Protein AF-A0A4Q3UW53-F1 (afdb_monomer_lite)

Foldseek 3Di:
DDDDDDDDDDDDDDADQKDFDFDDDPPDPGGHTDIDGD

pLDDT: mean 93.0, std 7.71, range [58.91, 97.69]

Sequence (38 aa):
MFLDEAEVEFISGRGGSGAVSFHREKHVPRGGPDGADG

Secondary structure (DSSP, 8-state):
-----------PPPPPPPP--B--BTTBSSPPB-----

Structure (mmCIF, N/CA/C/O backbone):
data_AF-A0A4Q3UW53-F1
#
_entry.id   AF-A0A4Q3UW53-F1
#
loop_
_atom_site.group_PDB
_atom_site.id
_atom_site.type_symbol
_atom_site.label_atom_id
_atom_site.label_alt_id
_atom_site.label_comp_id
_atom_site.label_asym_id
_atom_site.label_entity_id
_atom_site.label_seq_id
_atom_site.pdbx_PDB_ins_code
_atom_site.Cartn_x
_atom_site.Cartn_y
_atom_site.Cartn_z
_atom_site.occupancy
_atom_site.B_iso_or_equiv
_atom_site.auth_seq_id
_atom_site.auth_comp_id
_atom_site.auth_asym_id
_atom_site.auth_atom_id
_atom_site.pdbx_PDB_model_num
ATOM 1 N N . MET A 1 1 ? -32.401 -6.805 39.808 1.00 58.91 1 MET A N 1
ATOM 2 C CA . MET A 1 1 ? -31.966 -7.076 38.424 1.00 58.91 1 MET A CA 1
ATOM 3 C C . MET A 1 1 ? -30.716 -6.246 38.204 1.00 58.91 1 MET A C 1
ATOM 5 O O . MET A 1 1 ? -30.799 -5.046 38.419 1.00 58.91 1 MET A O 1
ATOM 9 N N . PHE A 1 2 ? -29.572 -6.872 37.928 1.00 70.38 2 PHE A N 1
ATOM 10 C CA . PHE A 1 2 ? -28.322 -6.159 37.645 1.00 70.38 2 PHE A CA 1
ATOM 11 C C . PHE A 1 2 ? -28.145 -6.078 36.131 1.00 70.38 2 PHE A C 1
ATOM 13 O O . PHE A 1 2 ? -28.349 -7.079 35.446 1.00 70.38 2 PHE A O 1
ATOM 20 N N . LEU A 1 3 ? -27.825 -4.885 35.641 1.00 78.88 3 LEU A N 1
ATOM 21 C CA . LEU A 1 3 ? -27.521 -4.604 34.245 1.00 78.88 3 LEU A CA 1
ATOM 22 C C . LEU A 1 3 ? -26.057 -4.168 34.191 1.00 78.88 3 LEU A C 1
ATOM 24 O O . LEU A 1 3 ? -25.656 -3.323 34.991 1.00 78.88 3 LEU A O 1
ATOM 28 N N . ASP A 1 4 ? -25.292 -4.775 33.293 1.00 85.31 4 ASP A N 1
ATOM 29 C CA . ASP A 1 4 ? -23.918 -4.385 32.993 1.00 85.31 4 ASP A CA 1
ATOM 30 C C . ASP A 1 4 ? -23.878 -3.892 31.545 1.00 85.31 4 ASP A C 1
ATOM 32 O O . ASP A 1 4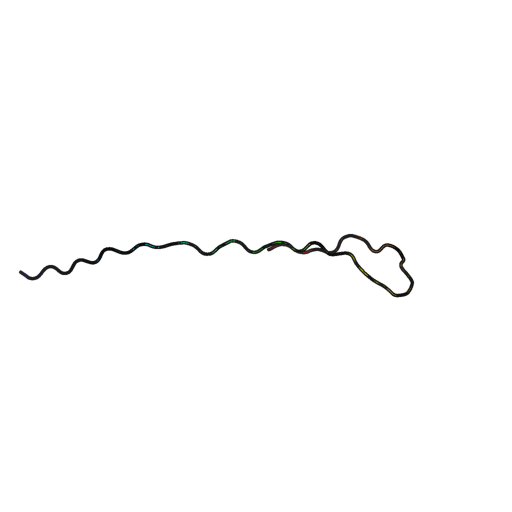 ? -24.433 -4.539 30.653 1.00 85.31 4 ASP A O 1
ATOM 36 N N . GLU A 1 5 ? -23.296 -2.717 31.337 1.00 89.94 5 GLU A N 1
ATOM 37 C CA . GLU A 1 5 ? -23.253 -2.026 30.052 1.00 89.94 5 GLU A CA 1
ATOM 38 C C . GLU A 1 5 ? -21.898 -1.334 29.908 1.00 89.94 5 GLU A C 1
ATOM 40 O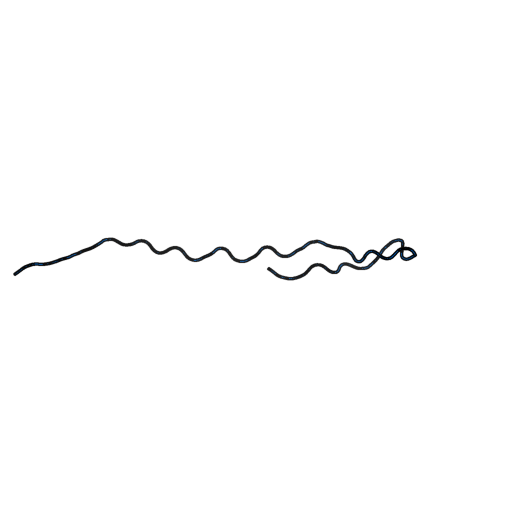 O . GLU A 1 5 ? -21.412 -0.681 30.833 1.00 89.94 5 GLU A O 1
ATOM 45 N N . ALA A 1 6 ? -21.283 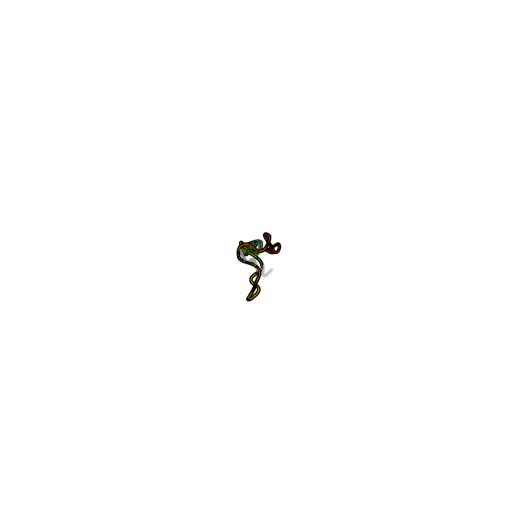-1.490 28.737 1.00 91.62 6 ALA A N 1
ATOM 46 C CA . ALA A 1 6 ? -20.003 -0.886 28.411 1.00 91.62 6 ALA A CA 1
ATOM 47 C C . ALA A 1 6 ? -20.067 -0.252 27.023 1.00 91.62 6 ALA A C 1
ATOM 49 O O . ALA A 1 6 ? -20.519 -0.873 26.060 1.00 91.62 6 ALA A O 1
ATOM 50 N N . GLU A 1 7 ? -19.571 0.977 26.927 1.00 94.00 7 GLU A N 1
ATOM 51 C CA . GLU A 1 7 ? -19.399 1.675 25.661 1.00 94.00 7 GLU A CA 1
ATOM 52 C C . GLU A 1 7 ? -18.027 1.317 25.084 1.00 94.00 7 GLU A C 1
ATOM 54 O O . GLU A 1 7 ? -16.999 1.432 25.756 1.00 94.00 7 GLU A O 1
ATOM 59 N N . VAL A 1 8 ? -18.013 0.832 23.845 1.00 94.31 8 VAL A N 1
ATOM 60 C CA . VAL A 1 8 ? -16.791 0.399 23.167 1.00 94.31 8 VAL A CA 1
ATOM 61 C C . VAL A 1 8 ? -16.717 1.006 21.780 1.00 94.31 8 VAL A C 1
ATOM 63 O O . VAL A 1 8 ? -17.666 0.949 21.000 1.00 94.31 8 VAL A O 1
ATOM 66 N N . GLU A 1 9 ? -15.547 1.551 21.471 1.00 95.00 9 GLU A N 1
ATOM 67 C CA . GLU A 1 9 ? -15.207 2.054 20.151 1.00 95.00 9 GLU A CA 1
ATOM 68 C C . GLU A 1 9 ? -14.213 1.095 19.495 1.00 95.00 9 GLU A C 1
ATOM 70 O O . GLU A 1 9 ? -13.183 0.739 20.071 1.00 95.00 9 GLU A O 1
ATOM 75 N N . PHE A 1 10 ? -14.524 0.672 18.272 1.00 94.81 10 PHE A N 1
ATOM 76 C CA . PHE A 1 10 ? -13.640 -0.162 17.470 1.00 94.81 10 PHE A CA 1
ATOM 77 C C . PHE A 1 10 ? -13.140 0.633 16.276 1.00 94.81 10 PHE A C 1
ATOM 79 O O . PHE A 1 10 ? -13.921 1.241 15.546 1.00 94.81 10 PHE A O 1
ATOM 86 N N . ILE A 1 11 ? -11.832 0.571 16.047 1.00 95.75 11 ILE A N 1
ATOM 87 C CA . ILE A 1 11 ? -11.182 1.191 14.897 1.00 95.75 11 ILE A CA 1
ATOM 88 C C . ILE A 1 11 ? -10.444 0.096 14.132 1.00 95.75 11 ILE A C 1
ATOM 90 O O . ILE A 1 11 ? -9.763 -0.745 14.721 1.00 95.75 11 ILE A O 1
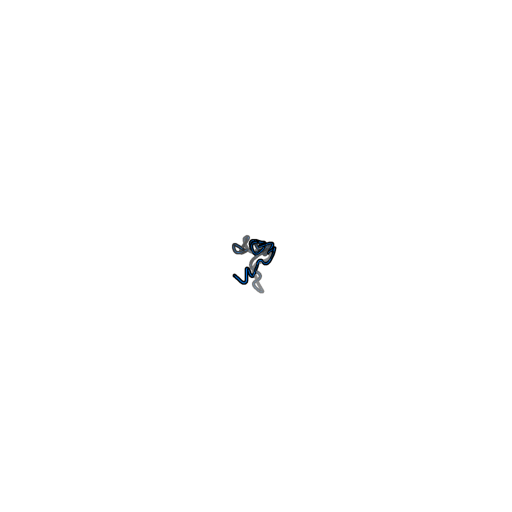ATOM 94 N N . SER A 1 12 ? -10.582 0.097 12.809 1.00 95.62 12 SER A N 1
ATOM 95 C CA . SER A 1 12 ? -9.842 -0.818 11.945 1.00 95.62 12 SER A CA 1
ATOM 96 C C . SER A 1 12 ? -8.356 -0.457 11.876 1.00 95.62 12 SER A C 1
ATOM 98 O O . SER A 1 12 ? -7.951 0.687 12.091 1.00 95.62 12 SER A O 1
ATOM 100 N N . GLY A 1 13 ? -7.529 -1.428 11.491 1.00 96.56 13 GLY A N 1
ATOM 101 C CA . GLY A 1 13 ? -6.140 -1.157 11.132 1.00 96.56 13 GLY A CA 1
ATOM 102 C C . GLY A 1 13 ? -6.026 -0.217 9.926 1.00 96.56 13 GLY A C 1
ATOM 103 O O . GLY A 1 13 ? -6.960 -0.060 9.137 1.00 96.56 13 GLY A O 1
ATOM 104 N N . ARG A 1 14 ? -4.852 0.399 9.771 1.00 96.69 14 ARG A N 1
ATOM 105 C CA . ARG A 1 14 ? -4.486 1.106 8.538 1.00 96.69 14 ARG A CA 1
ATOM 106 C C . ARG A 1 14 ? -4.069 0.080 7.481 1.00 96.69 14 ARG A C 1
ATOM 108 O O . ARG A 1 14 ? -3.416 -0.901 7.827 1.00 96.69 14 ARG A O 1
ATOM 115 N N . GLY A 1 15 ? -4.420 0.323 6.218 1.00 96.38 15 GLY A N 1
ATOM 116 C CA . GLY A 1 15 ? -3.830 -0.415 5.096 1.00 96.38 15 GLY A CA 1
ATOM 117 C C . GLY A 1 15 ? -2.320 -0.177 5.030 1.00 96.38 15 GLY A C 1
ATOM 118 O O . GLY A 1 15 ? -1.847 0.872 5.484 1.00 96.38 15 GLY A O 1
ATOM 119 N N . GLY A 1 16 ? -1.564 -1.146 4.514 1.00 97.44 16 GLY A N 1
ATOM 120 C CA . GLY A 1 16 ? -0.123 -0.988 4.384 1.00 97.44 16 GLY A CA 1
ATOM 121 C C . GLY A 1 16 ? 0.243 0.018 3.296 1.00 97.44 16 GLY A C 1
ATOM 122 O O . GLY A 1 16 ? -0.522 0.303 2.373 1.00 97.44 16 GLY A O 1
ATOM 123 N N . SER A 1 17 ? 1.430 0.598 3.435 1.00 97.06 17 SER A N 1
ATOM 124 C CA . SER A 1 17 ? 1.986 1.496 2.428 1.00 97.06 17 SER A CA 1
ATOM 125 C C . SER A 1 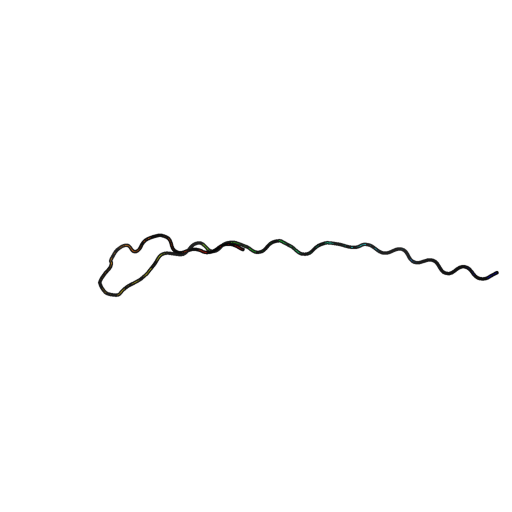17 ? 2.716 0.678 1.373 1.00 97.06 17 SER A C 1
ATOM 127 O O . SER A 1 17 ? 3.626 -0.074 1.716 1.00 97.06 17 SER A O 1
ATOM 129 N N . GLY A 1 18 ? 2.384 0.886 0.099 1.00 96.50 18 GLY A N 1
ATOM 130 C CA . GLY A 1 18 ? 3.200 0.373 -0.998 1.00 96.50 18 GLY A CA 1
ATOM 131 C C . GLY A 1 18 ? 4.615 0.964 -0.979 1.00 96.50 18 GLY A C 1
ATOM 132 O O . GLY A 1 18 ? 4.858 2.049 -0.436 1.00 96.50 18 GLY A O 1
ATOM 133 N N . ALA A 1 19 ? 5.562 0.251 -1.578 1.00 97.44 19 ALA A N 1
ATOM 134 C CA . ALA A 1 19 ? 6.956 0.661 -1.658 1.00 97.44 19 ALA A CA 1
ATOM 135 C C . ALA A 1 19 ? 7.263 1.324 -3.007 1.00 97.44 19 ALA A C 1
ATOM 137 O O . ALA A 1 19 ? 6.841 0.851 -4.057 1.00 97.44 19 ALA A O 1
ATOM 138 N N . VAL A 1 20 ? 8.064 2.391 -2.989 1.00 96.06 20 VAL A N 1
ATOM 139 C CA . VAL A 1 20 ? 8.671 2.956 -4.201 1.00 96.06 20 VAL A CA 1
ATOM 140 C C . VAL A 1 20 ? 10.137 2.544 -4.222 1.00 96.06 20 VAL A C 1
ATOM 142 O O . VAL A 1 20 ? 10.957 3.101 -3.489 1.00 96.06 20 VAL A O 1
ATOM 145 N N . SER A 1 21 ? 10.472 1.567 -5.060 1.00 96.06 21 SER A N 1
ATOM 146 C CA . SER A 1 21 ? 11.843 1.100 -5.258 1.00 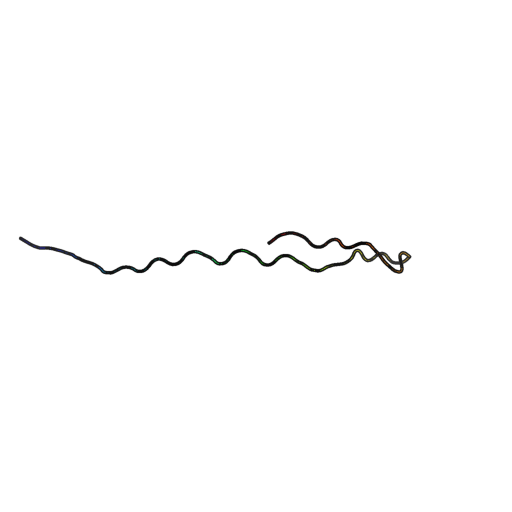96.06 21 SER A CA 1
ATOM 147 C C . SER A 1 21 ? 12.148 0.862 -6.735 1.00 96.06 21 SER A C 1
ATOM 149 O O . SER A 1 21 ? 11.253 0.792 -7.582 1.00 96.06 21 SER A O 1
ATOM 151 N N . PHE A 1 22 ? 13.444 0.804 -7.032 1.00 97.25 22 PHE A N 1
ATOM 152 C CA . PHE A 1 22 ? 13.968 0.472 -8.347 1.00 97.25 22 PHE A CA 1
ATOM 153 C C . PHE A 1 22 ? 15.034 -0.601 -8.195 1.00 97.25 22 PHE A C 1
ATOM 155 O O . PHE A 1 22 ? 15.890 -0.504 -7.306 1.00 97.25 22 PHE A O 1
ATOM 162 N N . HIS A 1 23 ? 15.042 -1.539 -9.134 1.00 96.38 23 HIS A N 1
ATOM 163 C CA . HIS A 1 23 ? 16.037 -2.589 -9.215 1.00 96.38 23 HIS A CA 1
ATOM 164 C C . HIS A 1 23 ? 17.447 -1.992 -9.350 1.00 96.38 23 HIS A C 1
ATOM 166 O O . HIS A 1 23 ? 17.682 -1.060 -10.127 1.00 96.38 23 HIS A O 1
ATOM 172 N N . ARG A 1 24 ? 18.411 -2.524 -8.591 1.00 95.19 24 ARG A N 1
ATOM 173 C CA . ARG A 1 24 ? 19.809 -2.071 -8.610 1.00 95.19 24 ARG A CA 1
ATOM 174 C C . ARG A 1 24 ? 20.751 -3.248 -8.799 1.00 95.19 24 ARG A C 1
ATOM 176 O O . ARG A 1 24 ? 20.889 -4.086 -7.915 1.00 95.19 24 ARG A O 1
ATOM 183 N N . GLU A 1 25 ? 21.471 -3.237 -9.914 1.00 97.25 25 GLU A N 1
ATOM 184 C CA . GLU A 1 25 ? 22.515 -4.206 -10.229 1.00 97.25 25 GLU A CA 1
ATOM 185 C C . GLU A 1 25 ? 23.791 -3.476 -10.670 1.00 97.25 25 GLU A C 1
ATOM 187 O O . GLU A 1 25 ? 23.738 -2.420 -11.302 1.00 97.25 25 GLU A O 1
ATOM 192 N N . LYS A 1 26 ? 24.959 -4.040 -10.335 1.00 94.75 26 LYS A N 1
ATOM 193 C CA . LYS A 1 26 ? 26.290 -3.422 -10.492 1.00 94.75 26 LYS A CA 1
ATOM 194 C C . LYS A 1 26 ? 26.574 -2.862 -11.895 1.00 94.75 26 LYS A C 1
ATOM 196 O O . LYS A 1 26 ? 27.333 -1.905 -12.022 1.00 94.75 26 LYS A O 1
ATOM 201 N N . HIS A 1 27 ? 25.984 -3.452 -12.932 1.00 95.56 27 HIS A N 1
ATOM 202 C CA . HIS A 1 27 ? 26.196 -3.071 -14.331 1.00 95.56 27 HIS A CA 1
ATOM 203 C C . HIS A 1 27 ? 24.915 -2.607 -15.038 1.00 95.56 27 HIS A C 1
ATOM 205 O O . HIS A 1 27 ? 24.913 -2.463 -16.258 1.00 95.56 27 HIS A O 1
ATOM 211 N N . VAL A 1 28 ? 23.850 -2.324 -14.279 1.00 95.19 28 VAL A N 1
ATOM 212 C CA . VAL A 1 28 ? 22.577 -1.810 -14.797 1.00 95.19 28 VAL A CA 1
ATOM 213 C C . VAL A 1 28 ? 22.365 -0.392 -14.251 1.00 95.19 28 VAL A C 1
ATOM 215 O O . VAL A 1 28 ? 21.916 -0.225 -13.118 1.00 95.19 28 VAL A O 1
ATOM 218 N N . PRO A 1 29 ? 22.677 0.659 -15.037 1.00 91.56 29 PRO A N 1
ATOM 219 C CA . PRO A 1 29 ? 22.632 2.046 -14.564 1.00 91.56 29 PRO A CA 1
ATOM 220 C C . PRO A 1 29 ? 21.230 2.535 -14.179 1.00 91.56 29 PRO A C 1
ATOM 222 O O . PRO A 1 29 ? 21.098 3.498 -13.426 1.00 91.56 29 PRO A O 1
ATOM 225 N N . ARG A 1 30 ? 20.184 1.918 -14.740 1.00 93.69 30 ARG A N 1
ATOM 226 C CA . ARG A 1 30 ? 18.774 2.245 -14.497 1.00 93.69 30 ARG A CA 1
ATOM 227 C C . ARG A 1 30 ? 17.952 0.958 -14.506 1.00 93.69 30 ARG A C 1
ATOM 229 O O . ARG A 1 30 ? 17.460 0.560 -15.559 1.00 93.69 30 ARG A O 1
ATOM 236 N N . GLY A 1 31 ? 17.855 0.284 -13.363 1.00 94.44 31 GLY A N 1
ATOM 237 C CA . GLY A 1 31 ? 16.922 -0.831 -13.223 1.00 94.44 31 GLY A CA 1
ATOM 238 C C . GLY A 1 31 ? 15.474 -0.341 -13.168 1.00 94.44 31 GLY A C 1
ATOM 239 O O . GLY A 1 31 ? 15.205 0.816 -12.835 1.00 94.44 31 GLY A O 1
ATOM 240 N N . GLY A 1 32 ? 14.549 -1.213 -13.568 1.00 97.69 32 GLY A N 1
ATOM 241 C CA . GLY A 1 32 ? 13.121 -0.906 -13.597 1.00 97.69 32 GLY A CA 1
ATOM 242 C C . GLY A 1 32 ? 12.523 -0.717 -12.197 1.00 97.69 32 GLY A C 1
ATOM 243 O O . GLY A 1 32 ? 13.153 -1.098 -11.210 1.00 97.69 32 GLY A O 1
ATOM 244 N N . PRO A 1 33 ? 11.321 -0.126 -12.099 1.00 97.12 33 PRO A N 1
ATOM 245 C CA . PRO A 1 33 ? 10.586 -0.069 -10.840 1.00 97.12 33 PRO A CA 1
ATOM 246 C C . PRO A 1 33 ? 10.274 -1.489 -10.346 1.00 97.12 33 PRO A C 1
ATOM 248 O O . PRO A 1 33 ? 9.824 -2.327 -11.127 1.00 97.12 33 PRO A O 1
ATOM 251 N N . ASP A 1 34 ? 10.524 -1.748 -9.065 1.00 96.12 34 ASP A N 1
ATOM 252 C CA . ASP A 1 34 ? 10.324 -3.055 -8.414 1.00 96.12 34 ASP A CA 1
ATOM 253 C C . ASP A 1 34 ? 9.637 -2.938 -7.042 1.00 96.12 34 ASP A C 1
ATOM 255 O O . ASP A 1 34 ? 9.725 -3.836 -6.206 1.00 96.12 34 ASP A O 1
ATOM 259 N N . GLY A 1 35 ? 8.948 -1.816 -6.819 1.00 95.81 35 GLY A N 1
ATOM 260 C CA . GLY A 1 35 ? 8.124 -1.586 -5.637 1.00 95.81 35 GLY A CA 1
ATOM 261 C C . GLY A 1 35 ? 6.963 -2.575 -5.518 1.00 95.81 35 GLY A C 1
ATOM 262 O O . GLY A 1 35 ? 6.421 -3.025 -6.527 1.00 95.81 35 GLY A O 1
ATOM 263 N N . ALA A 1 36 ? 6.581 -2.896 -4.281 1.00 95.38 36 ALA A N 1
ATOM 264 C CA . ALA A 1 36 ? 5.513 -3.839 -3.954 1.00 95.38 36 ALA A CA 1
ATOM 265 C C . ALA A 1 36 ? 4.308 -3.148 -3.299 1.00 95.38 36 ALA A C 1
ATOM 267 O O . ALA A 1 36 ? 4.408 -2.013 -2.826 1.00 95.38 36 ALA A O 1
ATOM 268 N N . ASP A 1 37 ? 3.185 -3.860 -3.260 1.00 97.00 37 ASP A N 1
ATOM 269 C CA . ASP A 1 37 ? 1.953 -3.409 -2.618 1.00 97.00 37 ASP A CA 1
ATOM 270 C C . ASP A 1 37 ? 2.068 -3.395 -1.084 1.00 97.00 37 ASP A C 1
ATOM 272 O O . ASP A 1 37 ? 2.969 -4.004 -0.498 1.00 97.00 37 ASP A O 1
ATOM 276 N N . GLY A 1 38 ? 1.157 -2.648 -0.457 1.00 88.88 38 GLY A N 1
ATOM 277 C CA . GLY A 1 38 ? 1.036 -2.499 0.993 1.00 88.88 38 GLY A CA 1
ATOM 278 C C . GLY A 1 38 ? -0.006 -3.418 1.610 1.00 88.88 38 GLY A C 1
ATOM 279 O O . GLY A 1 38 ? -1.023 -3.697 0.940 1.00 88.88 38 GLY A O 1
#

Radius of gyration: 23.71 Å; chains: 1; bounding box: 58×10×53 Å